Protein AF-A0A1J3FJN0-F1 (afdb_monomer_lite)

Structure (mmCIF, N/CA/C/O backbone):
data_AF-A0A1J3FJN0-F1
#
_entry.id   AF-A0A1J3FJN0-F1
#
loop_
_atom_site.group_PDB
_atom_site.id
_atom_site.type_symbol
_atom_site.label_atom_id
_atom_site.label_alt_id
_atom_site.label_comp_id
_atom_site.label_asym_id
_atom_site.label_entity_id
_atom_site.label_seq_id
_atom_site.pdbx_PDB_ins_code
_atom_site.Cartn_x
_atom_site.Cartn_y
_atom_site.Cartn_z
_atom_site.occupancy
_atom_site.B_iso_or_equiv
_atom_site.auth_seq_id
_atom_site.auth_comp_id
_atom_site.auth_asym_id
_atom_site.auth_atom_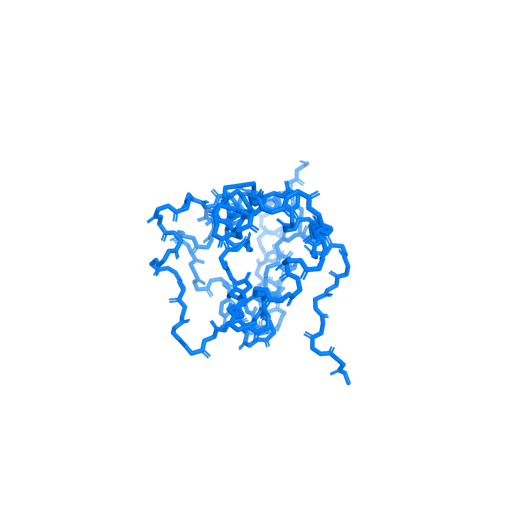id
_atom_site.pdbx_PDB_model_num
ATOM 1 N N . ASN A 1 1 ? -13.567 11.793 -14.185 1.00 38.00 1 ASN A N 1
ATOM 2 C CA . ASN A 1 1 ? -12.637 11.335 -13.134 1.00 38.00 1 ASN A CA 1
ATOM 3 C C . ASN A 1 1 ? -11.527 10.527 -13.764 1.00 38.00 1 ASN A C 1
ATOM 5 O O . ASN A 1 1 ? -11.770 9.408 -14.198 1.00 38.00 1 ASN A O 1
ATOM 9 N N . THR A 1 2 ? -10.335 11.104 -13.894 1.00 41.28 2 THR A N 1
ATOM 10 C CA . THR A 1 2 ? -9.127 10.318 -14.164 1.00 41.28 2 THR A CA 1
ATOM 11 C C . THR A 1 2 ? -8.957 9.323 -13.019 1.00 41.28 2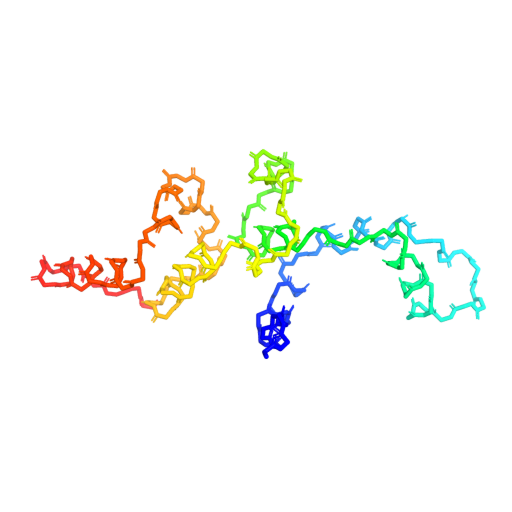 THR A C 1
ATOM 13 O O . THR A 1 2 ? -9.038 9.705 -11.855 1.00 41.28 2 THR A O 1
ATOM 16 N N . ARG A 1 3 ? -8.782 8.039 -13.350 1.00 60.22 3 ARG A N 1
ATOM 17 C CA . ARG A 1 3 ? -8.561 6.917 -12.417 1.00 60.22 3 ARG A CA 1
ATOM 18 C C . ARG A 1 3 ? -7.170 6.979 -11.765 1.00 60.22 3 ARG A C 1
ATOM 20 O O . ARG A 1 3 ? -6.479 5.979 -11.654 1.00 60.22 3 ARG A O 1
ATOM 27 N N . THR A 1 4 ? -6.703 8.180 -11.450 1.00 66.38 4 THR A N 1
ATOM 28 C CA . THR A 1 4 ? -5.335 8.436 -11.017 1.00 66.38 4 THR A CA 1
ATOM 29 C C . THR A 1 4 ? -5.259 8.357 -9.507 1.00 66.38 4 THR A C 1
ATOM 31 O O . THR A 1 4 ? -5.970 9.085 -8.814 1.00 66.38 4 THR A O 1
ATOM 34 N N . LEU A 1 5 ? -4.370 7.491 -9.027 1.00 81.19 5 LEU A N 1
ATOM 35 C CA . LEU A 1 5 ? -3.912 7.451 -7.646 1.00 81.19 5 LEU A CA 1
ATOM 36 C C . LEU A 1 5 ? -3.532 8.861 -7.162 1.00 81.19 5 LEU A C 1
ATOM 38 O O . LEU A 1 5 ? -2.972 9.655 -7.927 1.00 81.19 5 LEU A O 1
ATOM 42 N N . SER A 1 6 ? -3.829 9.180 -5.899 1.00 88.62 6 SER A N 1
ATOM 43 C CA . SER A 1 6 ? -3.425 10.464 -5.325 1.00 88.62 6 SER A CA 1
ATOM 44 C C . SER A 1 6 ? -1.896 10.590 -5.339 1.00 88.62 6 SER A C 1
ATOM 46 O O . SER A 1 6 ? -1.181 9.599 -5.170 1.00 88.62 6 SER A O 1
ATOM 48 N N . PHE A 1 7 ? -1.372 11.807 -5.514 1.00 89.62 7 PHE A N 1
ATOM 49 C CA . PHE A 1 7 ? 0.080 12.020 -5.500 1.00 89.62 7 PHE A CA 1
ATOM 50 C C . PHE A 1 7 ? 0.713 11.540 -4.185 1.00 89.62 7 PHE A C 1
ATOM 52 O O . PHE A 1 7 ? 1.759 10.901 -4.212 1.00 89.62 7 PHE A O 1
ATOM 59 N N . GLY A 1 8 ? 0.054 11.787 -3.047 1.00 92.19 8 GLY A N 1
ATOM 60 C CA . GLY A 1 8 ? 0.552 11.363 -1.737 1.00 92.19 8 GLY A CA 1
ATOM 61 C C . GLY A 1 8 ? 0.638 9.842 -1.596 1.00 92.19 8 GLY A C 1
ATOM 62 O O . GLY A 1 8 ? 1.605 9.327 -1.035 1.00 92.19 8 GLY A O 1
ATOM 63 N N . ASP A 1 9 ? -0.329 9.107 -2.147 1.00 93.44 9 ASP A N 1
ATOM 64 C CA . ASP A 1 9 ? -0.276 7.645 -2.140 1.00 93.44 9 ASP A CA 1
ATOM 65 C C . ASP A 1 9 ? 0.759 7.115 -3.128 1.00 93.44 9 ASP A C 1
ATOM 67 O O . ASP A 1 9 ? 1.535 6.237 -2.761 1.00 93.44 9 ASP A O 1
ATOM 71 N N . ALA A 1 10 ? 0.845 7.688 -4.332 1.00 93.12 10 ALA A N 1
ATOM 72 C CA . ALA A 1 10 ? 1.864 7.327 -5.315 1.00 93.12 10 ALA A CA 1
ATOM 73 C C . ALA A 1 10 ? 3.285 7.541 -4.764 1.00 93.12 10 ALA A C 1
ATOM 75 O O . ALA A 1 10 ? 4.142 6.661 -4.872 1.00 93.12 10 ALA A O 1
ATOM 76 N N . GLU A 1 11 ? 3.523 8.682 -4.113 1.00 94.94 11 GLU A N 1
ATOM 77 C CA . GLU A 1 11 ? 4.798 9.009 -3.482 1.00 94.94 11 GLU A CA 1
ATOM 78 C C . GLU A 1 11 ? 5.118 8.046 -2.331 1.00 94.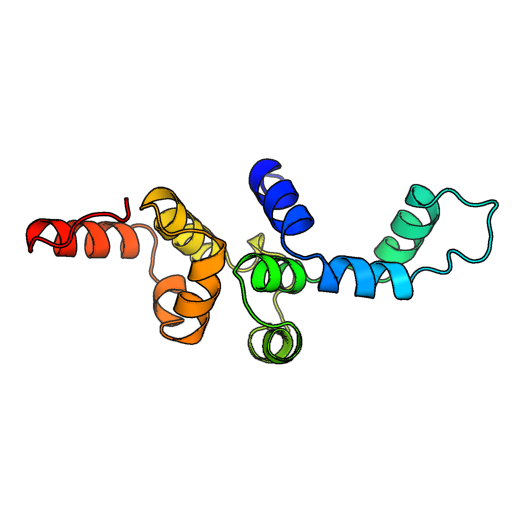94 11 GLU A C 1
ATOM 80 O O . GLU A 1 11 ? 6.234 7.523 -2.254 1.00 94.94 11 GLU A O 1
ATOM 85 N N . HIS A 1 12 ? 4.146 7.761 -1.456 1.00 95.69 12 HIS A N 1
ATOM 86 C CA . HIS A 1 12 ? 4.336 6.807 -0.365 1.00 95.69 12 HIS A CA 1
ATOM 87 C C . HIS A 1 12 ? 4.658 5.405 -0.890 1.00 95.69 12 HIS A C 1
ATOM 89 O O . HIS A 1 12 ? 5.597 4.772 -0.403 1.00 95.69 12 HIS A O 1
ATOM 95 N N . ILE A 1 13 ? 3.899 4.917 -1.875 1.00 96.62 13 ILE A N 1
ATOM 96 C CA . ILE A 1 13 ? 4.111 3.602 -2.485 1.00 96.62 13 ILE A CA 1
ATOM 97 C C . ILE A 1 13 ? 5.514 3.531 -3.082 1.00 96.62 13 ILE A C 1
ATOM 99 O O . ILE A 1 13 ? 6.261 2.605 -2.769 1.00 96.62 13 ILE A O 1
ATOM 103 N N . SER A 1 14 ? 5.918 4.535 -3.865 1.00 93.88 14 SER A N 1
ATOM 104 C CA . SER A 1 14 ? 7.248 4.575 -4.478 1.00 93.88 14 SER A CA 1
ATOM 105 C C . SER A 1 14 ? 8.376 4.567 -3.443 1.00 93.88 14 SER A C 1
ATOM 107 O O . SER A 1 14 ? 9.360 3.853 -3.628 1.00 93.88 14 SER A O 1
ATOM 109 N N . LYS A 1 15 ? 8.249 5.330 -2.349 1.00 96.50 15 LYS A N 1
ATOM 110 C CA . LYS A 1 15 ? 9.278 5.414 -1.296 1.00 96.50 15 LYS A CA 1
ATOM 111 C C . LYS A 1 15 ? 9.394 4.143 -0.453 1.00 96.50 15 LYS A C 1
ATOM 113 O O . LYS A 1 15 ? 10.459 3.884 0.099 1.00 96.50 15 LYS A O 1
ATOM 118 N N . ASN A 1 16 ? 8.322 3.357 -0.353 1.00 97.50 16 ASN A N 1
ATOM 119 C CA . ASN A 1 16 ? 8.251 2.180 0.517 1.00 97.50 16 ASN A CA 1
ATOM 120 C C . ASN A 1 16 ? 8.232 0.844 -0.250 1.00 97.50 16 ASN A C 1
ATOM 122 O O . ASN A 1 16 ? 8.005 -0.194 0.361 1.00 97.50 16 ASN A O 1
ATOM 126 N N . SER A 1 17 ? 8.513 0.844 -1.559 1.00 97.19 17 SER A N 1
ATOM 127 C CA . SER A 1 17 ? 8.628 -0.372 -2.387 1.00 97.19 17 SER A CA 1
ATOM 128 C C . SER A 1 17 ? 10.012 -0.539 -3.049 1.00 97.19 17 SER A C 1
ATOM 130 O O . SER A 1 17 ? 10.125 -0.728 -4.264 1.00 97.19 17 SER A O 1
ATOM 132 N N . PRO A 1 18 ? 11.121 -0.442 -2.287 1.00 96.56 18 PRO A N 1
ATOM 133 C CA . PRO A 1 18 ? 12.461 -0.405 -2.868 1.00 96.56 18 PRO A CA 1
ATOM 134 C C . PRO A 1 18 ? 12.824 -1.677 -3.641 1.00 96.56 18 PRO A C 1
ATOM 136 O O . PRO A 1 18 ? 13.552 -1.596 -4.629 1.00 96.56 18 PRO A O 1
ATOM 139 N N . ARG A 1 19 ? 12.341 -2.858 -3.236 1.00 96.44 19 ARG A N 1
ATOM 140 C CA . ARG A 1 19 ? 12.680 -4.115 -3.920 1.00 96.44 19 ARG A CA 1
ATOM 141 C C . ARG A 1 19 ? 11.952 -4.219 -5.252 1.00 96.44 19 ARG A C 1
ATOM 143 O O . ARG A 1 19 ? 12.568 -4.646 -6.228 1.00 96.44 19 ARG A O 1
ATOM 150 N N . TYR A 1 20 ? 10.694 -3.788 -5.315 1.00 95.81 20 TYR A N 1
ATOM 151 C CA . TYR A 1 20 ? 9.959 -3.659 -6.565 1.00 95.81 20 TYR A CA 1
ATOM 152 C C . TYR A 1 20 ? 10.671 -2.699 -7.518 1.00 95.81 20 TYR A C 1
ATOM 154 O O . TYR A 1 20 ? 10.955 -3.074 -8.653 1.00 95.81 20 TYR A O 1
ATOM 162 N N . ILE A 1 21 ? 11.042 -1.503 -7.049 1.00 93.44 21 ILE A N 1
ATOM 163 C CA . ILE A 1 21 ? 11.744 -0.512 -7.877 1.00 93.44 21 ILE A CA 1
ATOM 164 C C . ILE A 1 21 ? 13.081 -1.061 -8.387 1.00 93.44 21 ILE A C 1
ATOM 166 O O . ILE A 1 21 ? 13.366 -0.952 -9.577 1.00 93.44 21 ILE A O 1
ATOM 170 N N . LEU A 1 22 ? 13.881 -1.716 -7.542 1.00 93.19 22 LEU A N 1
ATOM 171 C CA . LEU A 1 22 ? 15.137 -2.342 -7.973 1.00 93.19 22 LEU A CA 1
ATOM 172 C C . LEU A 1 22 ? 14.913 -3.463 -9.003 1.00 93.19 22 LEU A C 1
ATOM 174 O O . LEU A 1 22 ? 15.666 -3.567 -9.969 1.00 93.19 22 LEU A O 1
ATOM 178 N N . SER A 1 23 ? 13.868 -4.276 -8.825 1.00 92.31 23 SER A N 1
ATOM 179 C CA . SER A 1 23 ? 13.463 -5.323 -9.776 1.00 92.31 23 SER A CA 1
ATOM 180 C C . SER A 1 23 ? 12.953 -4.752 -11.103 1.00 92.31 23 SER A C 1
ATOM 182 O O . SER A 1 23 ? 13.150 -5.347 -12.159 1.00 92.31 23 SER A O 1
ATOM 184 N N . LEU A 1 24 ? 12.301 -3.589 -11.074 1.00 91.38 24 LEU A N 1
ATOM 185 C CA . LEU A 1 24 ? 11.883 -2.878 -12.276 1.00 91.38 24 LEU A CA 1
ATOM 186 C C . LEU A 1 24 ? 13.101 -2.314 -13.016 1.00 91.38 24 LEU A C 1
ATOM 188 O O . LEU A 1 24 ? 13.246 -2.539 -14.213 1.00 91.38 24 LEU A O 1
ATOM 192 N N . LEU A 1 25 ? 14.002 -1.638 -12.298 1.00 89.38 25 LEU A N 1
ATOM 193 C CA . LEU A 1 25 ? 15.213 -1.049 -12.868 1.00 89.38 25 LEU A CA 1
ATOM 194 C C . LEU A 1 25 ? 16.157 -2.103 -13.458 1.00 89.38 25 LEU A C 1
ATOM 196 O O . LEU A 1 25 ? 16.781 -1.838 -14.480 1.00 89.38 25 LEU A O 1
ATOM 200 N N . SER A 1 26 ? 16.233 -3.305 -12.877 1.00 90.06 26 SER A N 1
ATOM 201 C CA . SER A 1 26 ? 17.072 -4.388 -13.412 1.00 90.06 26 SER A CA 1
ATOM 202 C C . SER A 1 26 ? 16.584 -4.945 -14.755 1.00 90.06 26 SER A C 1
ATOM 204 O O . SER A 1 26 ? 17.368 -5.556 -15.478 1.00 90.06 26 SER A O 1
ATOM 206 N N . LYS A 1 27 ? 15.308 -4.729 -15.107 1.00 87.81 27 LYS A N 1
ATOM 207 C CA . LYS A 1 27 ? 14.714 -5.126 -16.397 1.00 87.81 27 LYS A CA 1
ATOM 208 C C . LYS A 1 27 ? 14.903 -4.071 -17.486 1.00 87.81 27 LYS A C 1
ATOM 210 O O . LYS A 1 27 ? 14.626 -4.344 -18.653 1.00 87.81 27 LYS A O 1
ATOM 215 N N . ILE A 1 28 ? 15.329 -2.868 -17.113 1.00 85.00 28 ILE A N 1
ATOM 216 C CA . ILE A 1 28 ? 15.560 -1.772 -18.047 1.00 85.00 28 ILE A CA 1
ATOM 217 C C . ILE A 1 28 ? 17.006 -1.863 -18.508 1.00 85.00 28 ILE A C 1
ATOM 219 O O . ILE A 1 28 ? 17.936 -1.870 -17.700 1.00 85.00 28 ILE A O 1
ATOM 223 N N . ASP A 1 29 ? 17.194 -1.915 -19.822 1.00 70.88 29 ASP A N 1
ATOM 224 C CA . ASP A 1 29 ? 18.518 -1.861 -20.424 1.00 70.88 29 ASP A CA 1
ATOM 225 C C . ASP A 1 29 ? 19.110 -0.455 -20.247 1.00 70.88 29 ASP A C 1
ATOM 227 O O . ASP A 1 29 ? 18.923 0.444 -21.063 1.00 70.88 29 ASP A O 1
ATOM 231 N N . THR A 1 30 ? 19.786 -0.251 -19.119 1.00 64.38 30 THR A N 1
ATOM 232 C CA . THR A 1 30 ? 20.498 0.990 -18.780 1.00 64.38 30 THR A CA 1
ATOM 233 C C . THR A 1 30 ? 21.943 0.982 -19.288 1.00 64.38 30 THR A C 1
ATOM 235 O O . THR A 1 30 ? 22.701 1.920 -19.035 1.00 64.38 30 THR A O 1
ATOM 238 N N . TRP A 1 31 ? 22.351 -0.066 -20.019 1.00 56.00 31 TRP A N 1
ATOM 239 C CA . TRP A 1 31 ? 23.727 -0.242 -20.485 1.00 56.00 31 TRP A CA 1
ATOM 240 C C . TRP A 1 31 ? 24.129 0.803 -21.531 1.00 56.00 31 TRP A C 1
ATOM 242 O O . TRP A 1 31 ? 25.290 1.218 -21.616 1.00 56.00 31 TRP A O 1
ATOM 252 N N . ASN A 1 32 ? 23.163 1.294 -22.309 1.00 57.44 32 ASN A N 1
ATOM 253 C CA . ASN A 1 32 ? 23.399 2.346 -23.283 1.00 57.44 32 ASN A CA 1
ATOM 254 C C . ASN A 1 32 ? 23.405 3.721 -22.588 1.00 57.44 32 ASN A C 1
ATOM 256 O O . ASN A 1 32 ? 22.398 4.421 -22.563 1.00 57.44 32 ASN A O 1
ATOM 260 N N . ARG A 1 33 ? 24.569 4.125 -22.049 1.00 58.09 33 ARG A N 1
ATOM 261 C CA . ARG A 1 33 ? 24.823 5.388 -21.303 1.00 58.09 33 ARG A CA 1
ATOM 262 C C . ARG A 1 33 ? 24.432 6.700 -22.018 1.00 58.09 33 ARG A C 1
ATOM 264 O O . ARG A 1 33 ? 24.721 7.776 -21.504 1.00 58.09 33 ARG A O 1
ATOM 271 N N . LYS A 1 34 ? 23.861 6.626 -23.222 1.00 61.22 34 LYS A N 1
ATOM 272 C CA . LYS A 1 34 ? 23.390 7.765 -24.017 1.00 61.22 34 LYS A CA 1
ATOM 273 C C . LYS A 1 34 ? 21.899 8.066 -23.839 1.00 61.22 34 LYS A C 1
ATOM 275 O O . LYS A 1 34 ? 21.511 9.194 -24.117 1.00 61.22 34 LYS A O 1
ATOM 280 N N . GLU A 1 35 ? 21.074 7.102 -23.425 1.00 68.50 35 GLU A N 1
ATOM 281 C CA . GLU A 1 35 ? 19.650 7.358 -23.167 1.00 68.50 35 GLU A CA 1
ATOM 282 C C . GLU A 1 35 ? 19.432 7.806 -21.716 1.00 68.50 35 GLU A C 1
ATOM 284 O O . GLU A 1 35 ? 19.978 7.230 -20.775 1.00 68.50 35 GLU A O 1
ATOM 289 N N . GLU A 1 36 ? 18.617 8.845 -21.529 1.00 81.44 36 GLU A N 1
ATOM 290 C CA . GLU A 1 36 ? 18.159 9.261 -20.204 1.00 81.44 36 GLU A CA 1
ATOM 291 C C . GLU A 1 36 ? 17.296 8.161 -19.570 1.00 81.44 36 GLU A C 1
ATOM 293 O O . GLU A 1 36 ? 16.413 7.602 -20.223 1.00 81.44 36 GLU A O 1
ATOM 298 N N . ILE A 1 37 ? 17.480 7.902 -18.270 1.00 81.50 37 ILE A N 1
ATOM 299 C CA . ILE A 1 37 ? 16.719 6.886 -17.514 1.00 81.50 37 ILE A CA 1
ATOM 300 C C . ILE A 1 37 ? 15.206 7.075 -17.689 1.00 81.50 37 ILE A C 1
ATOM 302 O O . ILE A 1 37 ? 14.481 6.102 -17.886 1.00 81.50 37 ILE A O 1
ATOM 306 N N . SER A 1 38 ? 14.730 8.323 -17.678 1.00 83.62 38 SER A N 1
ATOM 307 C CA . SER A 1 38 ? 13.322 8.665 -17.905 1.00 83.62 38 SER A CA 1
ATOM 308 C C . SER A 1 38 ? 12.813 8.175 -19.264 1.00 83.62 38 SER A C 1
ATOM 310 O O . SER A 1 38 ? 11.684 7.690 -19.363 1.00 83.62 38 SER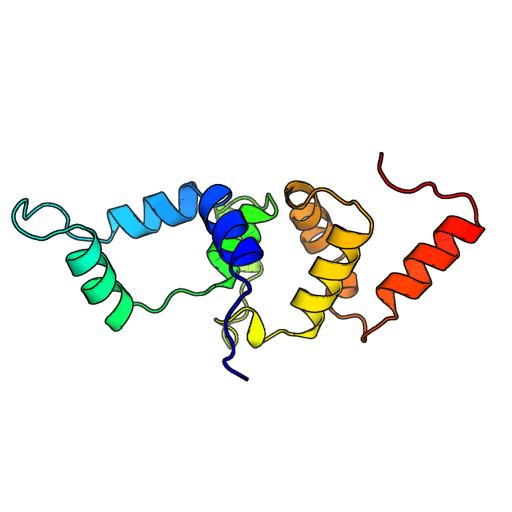 A O 1
ATOM 312 N N . HIS A 1 39 ? 13.641 8.259 -20.309 1.00 86.00 39 HIS A N 1
ATOM 313 C CA . HIS A 1 39 ? 13.295 7.799 -21.651 1.00 86.00 39 HIS A CA 1
ATOM 314 C C . HIS A 1 39 ? 13.221 6.271 -21.714 1.00 86.00 39 HIS A C 1
ATOM 316 O O . HIS A 1 39 ? 12.209 5.723 -22.158 1.00 86.00 39 HIS A O 1
ATOM 322 N N . SER A 1 40 ? 14.249 5.579 -21.214 1.00 86.62 40 SER A N 1
ATOM 323 C CA . SER A 1 40 ? 14.295 4.113 -21.212 1.00 86.62 40 SER A CA 1
ATOM 324 C C . SER A 1 40 ? 13.178 3.515 -20.347 1.00 86.62 40 SER A C 1
ATOM 326 O O . SER A 1 40 ? 12.526 2.556 -20.762 1.00 86.62 40 SER A O 1
ATOM 328 N N . LEU A 1 41 ? 12.871 4.134 -19.200 1.00 87.19 41 LEU A N 1
ATOM 329 C CA . LEU A 1 41 ? 11.736 3.769 -18.351 1.00 87.19 41 LEU A CA 1
ATOM 330 C C . LEU A 1 41 ? 10.402 3.971 -19.081 1.00 87.19 41 LEU A C 1
ATOM 332 O O . LEU A 1 41 ? 9.592 3.048 -19.138 1.00 87.19 41 LEU A O 1
ATOM 336 N N . THR A 1 42 ? 10.187 5.133 -19.707 1.00 88.62 42 THR A N 1
ATOM 337 C CA . THR A 1 42 ? 8.958 5.413 -20.476 1.00 88.62 42 THR A CA 1
ATOM 338 C C . THR A 1 42 ? 8.762 4.406 -21.612 1.00 88.62 42 THR A C 1
ATOM 340 O O . THR A 1 42 ? 7.654 3.918 -21.842 1.00 88.62 42 THR A O 1
ATOM 343 N N . LYS A 1 43 ? 9.842 4.061 -22.323 1.00 89.44 43 LYS A N 1
ATOM 344 C CA . LYS A 1 43 ? 9.832 3.068 -23.402 1.00 89.44 43 LYS A CA 1
ATOM 345 C C . LYS A 1 43 ? 9.508 1.668 -22.884 1.00 89.44 43 LYS A C 1
ATOM 347 O O . LYS A 1 43 ? 8.692 0.983 -23.494 1.00 89.44 43 LYS A O 1
ATOM 352 N N . PHE A 1 44 ? 10.113 1.252 -21.772 1.00 90.62 44 PHE A N 1
ATOM 353 C CA . PHE A 1 44 ? 9.857 -0.051 -21.161 1.00 90.62 44 PHE A CA 1
ATOM 354 C C . PHE A 1 44 ? 8.400 -0.179 -20.694 1.00 90.62 44 PHE A C 1
ATOM 356 O O . PHE A 1 44 ? 7.722 -1.142 -21.059 1.00 90.62 44 PHE A O 1
ATOM 363 N N . LEU A 1 45 ? 7.896 0.819 -19.961 1.00 90.81 45 LEU A N 1
ATOM 364 C CA . LEU A 1 45 ? 6.544 0.822 -19.394 1.00 90.81 45 LEU A CA 1
ATOM 365 C C . LEU A 1 45 ? 5.435 0.868 -20.450 1.00 90.81 45 LEU A C 1
ATOM 367 O O . LEU A 1 45 ? 4.338 0.378 -20.201 1.00 90.81 45 LEU A O 1
ATOM 371 N N . ARG A 1 46 ? 5.722 1.380 -21.655 1.00 90.81 46 ARG A N 1
ATOM 372 C CA . ARG A 1 46 ? 4.783 1.331 -22.789 1.00 90.81 46 ARG A CA 1
ATOM 373 C C . ARG A 1 46 ? 4.374 -0.098 -23.159 1.00 90.81 46 ARG A C 1
ATOM 375 O O . ARG A 1 46 ? 3.250 -0.302 -23.603 1.00 90.81 46 ARG A O 1
ATOM 382 N N . TYR A 1 47 ? 5.281 -1.061 -23.002 1.00 91.62 47 TYR A N 1
ATOM 383 C CA . TYR A 1 47 ? 5.054 -2.464 -23.368 1.00 91.62 47 TYR A CA 1
ATOM 384 C C . TYR A 1 47 ? 4.950 -3.395 -22.156 1.00 91.62 47 TYR A C 1
ATOM 386 O O . TYR A 1 47 ? 4.560 -4.549 -22.304 1.00 91.62 47 TYR A O 1
ATOM 394 N N . ASN A 1 48 ? 5.284 -2.899 -20.965 1.00 91.31 48 ASN A N 1
ATOM 395 C CA . ASN A 1 48 ? 5.286 -3.648 -19.714 1.00 91.31 48 ASN A CA 1
ATOM 396 C C . ASN A 1 48 ? 4.519 -2.835 -18.660 1.00 91.31 48 ASN A C 1
ATOM 398 O O . ASN A 1 48 ? 5.150 -2.168 -17.834 1.00 91.31 48 ASN A O 1
ATOM 402 N N . PRO A 1 49 ? 3.174 -2.814 -18.716 1.00 90.12 49 PRO A N 1
ATOM 403 C CA . PRO A 1 49 ? 2.378 -2.073 -17.749 1.00 90.12 49 PRO A CA 1
ATOM 404 C C . PRO A 1 49 ? 2.630 -2.597 -16.332 1.00 90.12 49 PRO A C 1
ATOM 406 O O . PRO A 1 49 ? 2.783 -3.799 -16.109 1.00 90.12 49 PRO A O 1
ATOM 409 N N . ILE A 1 50 ? 2.672 -1.676 -15.372 1.00 90.94 50 ILE A N 1
ATOM 410 C CA . ILE A 1 50 ? 2.835 -2.001 -13.956 1.00 90.94 50 ILE A CA 1
ATOM 411 C C . ILE A 1 50 ? 1.518 -2.563 -13.424 1.00 90.94 50 ILE A C 1
ATOM 413 O O . ILE A 1 50 ? 0.460 -1.977 -13.637 1.00 90.94 50 ILE A O 1
ATOM 417 N N . ASN A 1 51 ? 1.599 -3.668 -12.686 1.00 94.19 51 ASN A N 1
ATOM 418 C CA . ASN A 1 51 ? 0.548 -4.036 -11.751 1.00 94.19 51 ASN A CA 1
ATOM 419 C C . ASN A 1 51 ? 0.725 -3.189 -10.481 1.00 94.19 51 ASN A C 1
ATOM 421 O O . ASN A 1 51 ? 1.663 -3.418 -9.720 1.00 94.19 51 ASN A O 1
ATOM 425 N N . GLU A 1 52 ? -0.145 -2.201 -10.263 1.00 94.62 52 GLU A N 1
ATOM 426 C CA . GLU A 1 52 ? -0.068 -1.243 -9.150 1.00 94.62 52 GLU A CA 1
ATOM 427 C C . GLU A 1 52 ? -0.163 -1.921 -7.775 1.00 94.62 52 GLU A C 1
ATOM 429 O O . GLU A 1 52 ? 0.359 -1.393 -6.791 1.00 94.62 52 GLU A O 1
ATOM 434 N N . PHE A 1 53 ? -0.761 -3.115 -7.701 1.00 95.56 53 PHE A N 1
ATOM 435 C CA . PHE A 1 53 ? -0.852 -3.879 -6.458 1.00 95.56 53 PHE A CA 1
ATOM 436 C C . PHE A 1 53 ? 0.508 -4.412 -5.991 1.00 95.56 53 PHE A C 1
ATOM 438 O O . PHE A 1 53 ? 0.705 -4.575 -4.790 1.00 95.56 53 PHE A O 1
ATOM 445 N N . GLU A 1 54 ? 1.463 -4.660 -6.893 1.00 96.12 54 GLU A N 1
ATOM 446 C CA . GLU A 1 54 ? 2.795 -5.153 -6.515 1.00 96.12 54 GLU A CA 1
ATOM 447 C C . GLU A 1 54 ? 3.560 -4.164 -5.616 1.00 96.12 54 GLU A C 1
ATOM 449 O O . GLU A 1 54 ? 3.845 -4.511 -4.463 1.00 96.12 54 GLU A O 1
ATOM 454 N N . PRO A 1 55 ? 3.862 -2.927 -6.064 1.00 96.62 55 PRO A N 1
ATOM 455 C CA . PRO A 1 55 ? 4.528 -1.950 -5.212 1.00 96.62 55 PRO A CA 1
ATOM 456 C C . PRO A 1 55 ? 3.636 -1.506 -4.049 1.00 96.62 55 PRO A C 1
ATOM 458 O O . PRO A 1 55 ? 4.149 -1.215 -2.969 1.00 96.62 55 PRO A O 1
ATOM 461 N N . PHE A 1 56 ? 2.308 -1.490 -4.221 1.00 97.12 56 PHE A N 1
ATOM 462 C CA . PHE A 1 56 ? 1.385 -1.189 -3.129 1.00 97.12 56 PHE A CA 1
ATOM 463 C C . PHE A 1 56 ? 1.547 -2.176 -1.972 1.00 97.12 56 PHE A C 1
ATOM 465 O O . PHE A 1 56 ? 1.817 -1.748 -0.852 1.00 97.12 56 PHE A O 1
ATOM 472 N N . TYR A 1 57 ? 1.467 -3.483 -2.224 1.00 97.44 57 TYR A N 1
ATOM 473 C CA . TYR A 1 57 ? 1.594 -4.495 -1.177 1.00 97.44 57 TYR A CA 1
ATOM 474 C C . TYR A 1 57 ? 2.964 -4.474 -0.496 1.00 97.44 57 TYR A C 1
ATOM 476 O O . TYR A 1 57 ? 3.025 -4.586 0.731 1.00 97.44 57 TYR A O 1
ATOM 484 N N . GLU A 1 58 ? 4.050 -4.256 -1.245 1.00 98.12 58 GLU A N 1
ATOM 485 C CA . GLU A 1 58 ? 5.372 -4.061 -0.637 1.00 98.12 58 GLU A CA 1
ATOM 486 C C . GLU A 1 58 ? 5.374 -2.842 0.298 1.00 98.12 58 GLU A C 1
ATOM 488 O O . GLU A 1 58 ? 5.837 -2.939 1.435 1.00 98.12 58 GLU A O 1
ATOM 493 N N . SER A 1 59 ? 4.764 -1.727 -0.126 1.00 97.62 59 SER A N 1
ATOM 494 C CA . SER A 1 59 ? 4.663 -0.503 0.682 1.00 97.62 59 SER A CA 1
ATOM 495 C C . SER A 1 59 ? 3.860 -0.670 1.977 1.00 97.62 59 SER A C 1
ATOM 497 O O . SER A 1 59 ? 4.054 0.090 2.929 1.00 97.62 59 SER A O 1
ATOM 499 N N . LEU A 1 60 ? 2.988 -1.682 2.038 1.00 97.19 60 LEU A N 1
ATOM 500 C CA . LEU A 1 60 ? 2.240 -2.052 3.239 1.00 97.19 60 LEU A CA 1
ATOM 501 C C . LEU A 1 60 ? 3.025 -2.968 4.190 1.00 97.19 60 LEU A C 1
ATOM 503 O O . LEU A 1 60 ? 2.499 -3.358 5.233 1.00 97.19 60 LEU A O 1
ATOM 507 N N . GLY A 1 61 ? 4.265 -3.319 3.841 1.00 96.69 61 GLY A N 1
ATOM 508 C CA . GLY A 1 61 ? 5.137 -4.187 4.628 1.00 96.69 61 GLY A CA 1
ATOM 509 C C . GLY A 1 61 ? 5.015 -5.679 4.308 1.00 96.69 61 GLY A C 1
ATOM 510 O O . GLY A 1 61 ? 5.547 -6.490 5.069 1.00 96.69 61 GLY A O 1
ATOM 511 N N . LEU A 1 62 ? 4.338 -6.067 3.217 1.00 97.06 62 LEU A N 1
ATOM 512 C CA . LEU A 1 62 ? 4.339 -7.462 2.759 1.00 97.06 62 LEU A CA 1
ATOM 513 C C . LEU A 1 62 ? 5.686 -7.830 2.132 1.00 97.06 62 LEU A C 1
ATOM 515 O O . LEU A 1 62 ? 6.337 -7.025 1.465 1.00 97.06 62 LEU A O 1
ATOM 519 N N . CYS A 1 63 ? 6.112 -9.076 2.330 1.00 94.62 63 CYS A N 1
ATOM 520 C CA . CYS A 1 63 ? 7.382 -9.543 1.794 1.00 94.62 63 CYS A CA 1
ATOM 521 C C . CYS A 1 63 ? 7.244 -9.839 0.283 1.00 94.62 63 CYS A C 1
ATOM 523 O O . CYS A 1 63 ? 6.332 -10.560 -0.117 1.00 94.62 63 CYS A O 1
ATOM 525 N N . PRO A 1 64 ? 8.148 -9.379 -0.601 1.00 93.94 64 PRO A N 1
ATOM 526 C CA . PRO A 1 64 ? 7.985 -9.589 -2.045 1.00 93.94 64 PRO A CA 1
ATOM 527 C C . PRO A 1 64 ? 7.751 -11.036 -2.514 1.00 93.94 64 PRO A C 1
ATOM 529 O O . PRO A 1 64 ? 6.928 -11.226 -3.405 1.00 93.94 64 PRO A O 1
ATOM 532 N N . PRO A 1 65 ? 8.366 -12.083 -1.924 1.00 94.44 65 PRO A N 1
ATOM 533 C CA . PRO A 1 65 ? 8.094 -13.468 -2.318 1.00 94.44 65 PRO A CA 1
ATOM 534 C C . PRO A 1 65 ? 6.663 -13.959 -2.041 1.00 94.44 65 PRO A C 1
ATOM 536 O O . PRO A 1 65 ? 6.243 -14.953 -2.630 1.00 94.44 65 PRO A O 1
ATOM 539 N N . GLU A 1 66 ? 5.909 -13.313 -1.143 1.00 94.19 66 GLU A N 1
ATOM 540 C CA . GLU A 1 66 ? 4.501 -13.658 -0.882 1.00 94.19 66 GLU A CA 1
ATOM 541 C C . GLU A 1 66 ? 3.513 -12.805 -1.685 1.00 94.19 66 GLU A C 1
ATOM 543 O O . GLU A 1 66 ? 2.400 -13.270 -1.918 1.00 94.19 66 GLU A O 1
ATOM 548 N N . ILE A 1 67 ? 3.914 -11.619 -2.162 1.00 95.62 67 ILE A N 1
ATOM 549 C CA . ILE A 1 67 ? 3.055 -10.692 -2.921 1.00 95.62 67 ILE A CA 1
ATOM 550 C C . ILE A 1 67 ? 2.304 -11.375 -4.076 1.00 95.62 67 ILE A C 1
ATOM 552 O O . ILE A 1 67 ? 1.085 -11.203 -4.145 1.00 95.62 67 ILE A O 1
ATOM 556 N N . PRO A 1 68 ? 2.936 -12.220 -4.922 1.00 94.50 68 PRO A N 1
ATOM 557 C CA . PRO A 1 68 ? 2.237 -12.885 -6.023 1.00 94.50 68 PRO A CA 1
ATOM 558 C C . PRO A 1 68 ? 1.022 -13.724 -5.606 1.00 94.50 68 PRO A C 1
ATOM 560 O O . PRO A 1 68 ? 0.144 -13.969 -6.426 1.00 94.50 68 PRO A O 1
ATOM 563 N N . ARG A 1 69 ? 0.941 -14.163 -4.342 1.00 94.12 69 ARG A N 1
ATOM 564 C CA . ARG A 1 69 ? -0.196 -14.938 -3.813 1.00 94.12 69 ARG A CA 1
ATOM 565 C C . ARG A 1 69 ? -1.438 -14.080 -3.569 1.00 94.12 69 ARG A C 1
ATOM 567 O O . ARG A 1 69 ? -2.533 -14.622 -3.446 1.00 94.12 69 ARG A O 1
ATOM 574 N N . PHE A 1 70 ? -1.267 -12.764 -3.467 1.00 93.25 70 PHE A N 1
ATOM 575 C CA . PHE A 1 70 ? -2.342 -11.810 -3.196 1.00 93.25 70 PHE A CA 1
ATOM 576 C C . PHE A 1 70 ? -2.847 -11.105 -4.459 1.00 93.25 70 PHE A C 1
ATOM 578 O O . PHE A 1 70 ? -3.963 -10.581 -4.446 1.00 93.25 70 PHE A O 1
ATOM 585 N N . LEU A 1 71 ? -2.064 -11.129 -5.544 1.00 93.44 71 LEU A N 1
ATOM 586 C CA . LEU A 1 71 ? -2.424 -10.508 -6.817 1.00 93.44 71 LEU A CA 1
ATOM 587 C C . LEU A 1 71 ? -3.634 -11.205 -7.449 1.00 93.44 71 LEU A C 1
ATOM 589 O O . LEU A 1 71 ? -3.689 -12.431 -7.567 1.00 93.44 71 LEU A O 1
ATOM 593 N N . GLN A 1 72 ? -4.597 -10.400 -7.886 1.00 89.88 72 GLN A N 1
ATOM 594 C CA . GLN A 1 72 ? -5.739 -10.852 -8.676 1.00 89.88 72 GLN A CA 1
ATOM 595 C C . GLN A 1 72 ? -5.361 -10.762 -10.160 1.00 89.88 72 GLN A C 1
ATOM 597 O O . GLN A 1 72 ? -4.729 -9.797 -10.581 1.00 89.88 72 GLN A O 1
ATOM 602 N N . ARG A 1 73 ? -5.690 -11.786 -10.959 1.00 84.44 73 ARG A N 1
ATOM 603 C CA . ARG A 1 73 ? -5.265 -11.854 -12.375 1.00 84.44 73 ARG A CA 1
ATOM 604 C C . ARG A 1 73 ? -5.961 -10.817 -13.259 1.00 84.44 73 ARG A C 1
ATOM 606 O O . ARG A 1 73 ? -5.440 -10.470 -14.310 1.00 84.44 73 ARG A O 1
ATOM 613 N N . ASP A 1 74 ? -7.137 -10.375 -12.843 1.00 88.69 74 ASP A N 1
ATOM 614 C CA . ASP A 1 74 ? -8.042 -9.470 -13.546 1.00 88.69 74 ASP A CA 1
ATOM 615 C C . ASP A 1 74 ? -7.926 -8.010 -13.085 1.00 88.69 74 ASP A C 1
ATOM 617 O O . ASP A 1 74 ? -8.550 -7.141 -13.688 1.00 88.69 74 ASP A O 1
ATOM 621 N N . LYS A 1 75 ? -7.118 -7.730 -12.053 1.00 90.50 75 LYS A N 1
ATOM 622 C CA . LYS A 1 75 ? -6.946 -6.388 -11.486 1.00 90.50 75 LYS A CA 1
ATOM 623 C C . LYS A 1 75 ? -5.482 -5.989 -11.494 1.00 90.50 75 LYS A C 1
ATOM 625 O O . LYS A 1 75 ? -4.635 -6.675 -10.920 1.00 90.50 75 LYS A O 1
ATOM 630 N N . VAL A 1 76 ? -5.198 -4.865 -12.136 1.00 91.06 76 VAL A N 1
ATOM 631 C CA . VAL A 1 76 ? -3.831 -4.340 -12.260 1.00 91.06 76 VAL A CA 1
ATOM 632 C C . VAL A 1 76 ? -3.723 -2.898 -11.793 1.00 91.06 76 VAL A C 1
ATOM 634 O O . VAL A 1 76 ? -2.622 -2.464 -11.478 1.00 91.06 76 VAL A O 1
ATOM 637 N N . LEU A 1 77 ? -4.837 -2.172 -11.698 1.00 92.12 77 LEU A N 1
ATOM 638 C CA . LEU A 1 77 ? -4.893 -0.827 -11.138 1.00 92.12 77 LEU A CA 1
ATOM 639 C C . LEU A 1 77 ? -5.535 -0.882 -9.754 1.00 92.12 77 LEU A C 1
ATOM 641 O O . LEU A 1 77 ? -6.539 -1.566 -9.568 1.00 92.12 77 LEU A O 1
ATOM 645 N N . LEU A 1 78 ? -5.043 -0.101 -8.793 1.00 92.00 78 LEU A N 1
ATOM 646 C CA . LEU A 1 78 ? -5.668 -0.006 -7.466 1.00 92.00 78 LEU A CA 1
ATOM 647 C C . LEU A 1 78 ? -7.125 0.460 -7.570 1.00 92.00 78 LEU A C 1
ATOM 649 O O . LEU A 1 78 ? -7.980 0.021 -6.805 1.00 92.00 78 LEU A O 1
ATOM 653 N N . SER A 1 79 ? -7.426 1.283 -8.579 1.00 90.00 79 SER A N 1
ATOM 654 C CA . SER A 1 79 ? -8.791 1.721 -8.884 1.00 90.00 79 SER A CA 1
ATOM 655 C C . SER A 1 79 ? -9.740 0.597 -9.330 1.00 90.00 79 SER A C 1
ATOM 657 O O . SER A 1 79 ? -10.954 0.791 -9.275 1.00 90.00 79 SER A O 1
ATOM 659 N N . ASP A 1 80 ? -9.219 -0.568 -9.739 1.00 91.06 80 ASP A N 1
ATOM 660 C CA . ASP A 1 80 ? -10.028 -1.747 -10.081 1.00 91.06 80 ASP A CA 1
ATOM 661 C C . ASP A 1 80 ? -10.634 -2.405 -8.823 1.00 91.06 80 ASP A C 1
ATOM 663 O O . ASP A 1 80 ? -11.587 -3.179 -8.922 1.00 91.06 80 ASP A O 1
ATOM 667 N N . ASP A 1 81 ? -10.102 -2.100 -7.631 1.00 92.19 81 ASP A N 1
ATOM 668 C CA . ASP A 1 81 ? -10.602 -2.580 -6.338 1.00 92.19 81 ASP A CA 1
ATOM 669 C C . ASP A 1 81 ? -10.869 -1.413 -5.373 1.00 92.19 81 ASP A C 1
ATOM 671 O O . ASP A 1 81 ? -10.180 -1.211 -4.370 1.00 92.19 81 ASP A O 1
ATOM 675 N N . GLY A 1 82 ? -11.886 -0.610 -5.702 1.00 90.56 82 GLY A N 1
ATOM 676 C CA . GLY A 1 82 ? -12.222 0.601 -4.948 1.00 90.56 82 GLY A CA 1
ATOM 677 C C . GLY A 1 82 ? -12.560 0.350 -3.474 1.00 90.56 82 GLY A C 1
ATOM 678 O O . GLY A 1 82 ? -12.153 1.139 -2.630 1.00 90.56 82 GLY A O 1
ATOM 679 N N . LEU A 1 83 ? -13.236 -0.759 -3.145 1.00 94.06 83 LEU A N 1
ATOM 680 C CA . LEU A 1 83 ? -13.555 -1.107 -1.751 1.00 94.06 83 LEU A CA 1
ATOM 681 C C . LEU A 1 83 ? -12.294 -1.442 -0.950 1.00 94.06 83 LEU A C 1
ATOM 683 O O . LEU A 1 83 ? -12.140 -0.973 0.178 1.00 94.06 83 LEU A O 1
ATOM 687 N N . MET A 1 84 ? -11.368 -2.208 -1.540 1.00 95.19 84 MET A N 1
ATOM 688 C CA . MET A 1 84 ? -10.084 -2.510 -0.908 1.00 95.19 84 MET A CA 1
ATOM 689 C C . MET A 1 84 ? -9.326 -1.224 -0.593 1.00 95.19 84 MET A C 1
ATOM 691 O O . MET A 1 84 ? -8.846 -1.046 0.529 1.00 95.19 84 MET A O 1
ATOM 695 N N . PHE A 1 85 ? -9.256 -0.317 -1.567 1.00 94.12 85 PHE A N 1
ATOM 696 C CA . PHE A 1 85 ? -8.500 0.918 -1.425 1.00 94.12 85 PHE A CA 1
ATOM 697 C C . PHE A 1 85 ? -9.159 1.915 -0.453 1.00 94.12 85 PHE A C 1
ATOM 699 O O . PHE A 1 85 ? -8.466 2.540 0.349 1.00 94.12 85 PHE A O 1
ATOM 706 N N . GLU A 1 86 ? -10.491 1.994 -0.429 1.00 94.94 86 GLU A N 1
ATOM 707 C CA . GLU A 1 86 ? -11.237 2.805 0.543 1.00 94.94 86 GLU A CA 1
ATOM 708 C C . GLU A 1 86 ? -11.043 2.288 1.977 1.00 94.94 86 GLU A C 1
ATOM 710 O O . GLU A 1 86 ? -10.702 3.046 2.885 1.00 94.94 86 GLU A O 1
ATOM 715 N N . ASN A 1 87 ? -11.164 0.975 2.197 1.00 97.25 87 ASN A N 1
ATOM 716 C CA . ASN A 1 87 ? -10.932 0.382 3.516 1.00 97.25 87 ASN A CA 1
ATOM 717 C C . ASN A 1 87 ? -9.469 0.530 3.969 1.00 97.25 87 ASN A C 1
ATOM 719 O O . ASN A 1 87 ? -9.206 0.743 5.154 1.00 97.25 87 ASN A O 1
ATOM 723 N N . PHE A 1 88 ? -8.508 0.490 3.041 1.00 96.44 88 PHE A N 1
ATOM 724 C CA . PHE A 1 88 ? -7.120 0.865 3.322 1.00 96.44 88 PHE A CA 1
ATOM 725 C C . PHE A 1 88 ? -7.017 2.308 3.848 1.00 96.44 88 PHE A C 1
ATOM 727 O O . PHE A 1 88 ? -6.345 2.542 4.859 1.00 96.44 88 PHE A O 1
ATOM 734 N N . HIS A 1 89 ? -7.701 3.265 3.214 1.00 95.75 89 HIS A N 1
ATOM 735 C CA . HIS A 1 89 ? -7.730 4.651 3.675 1.00 95.75 89 HIS A CA 1
ATOM 736 C C . HIS A 1 89 ? -8.369 4.795 5.055 1.00 95.75 89 HIS A C 1
ATOM 738 O O . HIS A 1 89 ? -7.805 5.493 5.897 1.00 95.75 89 HIS A O 1
ATOM 744 N N . VAL A 1 90 ? -9.465 4.084 5.335 1.00 97.19 90 VAL A N 1
ATOM 745 C CA . VAL A 1 90 ? -10.085 4.061 6.670 1.00 97.19 90 VAL A CA 1
ATOM 746 C C . VAL A 1 90 ? -9.076 3.632 7.738 1.00 97.19 90 VAL A C 1
ATOM 748 O O . VAL A 1 90 ? -8.936 4.314 8.751 1.00 97.19 90 VAL A O 1
ATOM 751 N N . LEU A 1 91 ? -8.311 2.559 7.506 1.00 96.31 91 LEU A N 1
ATOM 752 C CA . LEU A 1 91 ? -7.272 2.110 8.446 1.00 96.31 91 LEU A CA 1
ATOM 753 C C . LEU A 1 91 ? -6.156 3.154 8.621 1.00 96.31 91 LEU A C 1
ATOM 755 O O . LEU A 1 91 ? -5.676 3.361 9.738 1.00 96.31 91 LEU A O 1
ATOM 759 N N . CYS A 1 92 ? -5.764 3.840 7.543 1.00 95.00 92 CYS A N 1
ATOM 760 C CA . CYS A 1 92 ? -4.781 4.922 7.608 1.00 95.00 92 CYS A CA 1
ATOM 761 C C . CYS A 1 92 ? -5.292 6.108 8.434 1.00 95.00 92 CYS A C 1
ATOM 763 O O . CYS A 1 92 ? -4.579 6.593 9.309 1.00 95.00 92 CYS A O 1
ATOM 765 N N . TYR A 1 93 ? -6.518 6.569 8.175 1.00 94.12 93 TYR A N 1
ATOM 766 C CA . TYR A 1 93 ? -7.137 7.688 8.892 1.00 94.12 93 TYR A CA 1
ATOM 767 C C . TYR A 1 93 ? -7.450 7.351 10.349 1.00 94.12 93 TYR A C 1
ATOM 769 O O . TYR A 1 93 ? -7.430 8.234 11.203 1.00 94.12 93 TYR A O 1
ATOM 777 N N . TYR A 1 94 ? -7.669 6.071 10.650 1.00 94.31 94 TYR A N 1
ATOM 778 C CA . TYR A 1 94 ? -7.770 5.581 12.019 1.00 94.31 94 TYR A CA 1
ATOM 779 C C . TYR A 1 94 ? -6.441 5.670 12.794 1.00 94.31 94 TYR A C 1
ATOM 781 O O . TYR A 1 94 ? -6.442 5.632 14.022 1.00 94.31 94 TYR A O 1
ATOM 789 N N . GLY A 1 95 ? -5.308 5.809 12.095 1.00 93.81 95 GLY A N 1
ATOM 790 C CA . GLY A 1 95 ? -3.976 5.943 12.689 1.00 93.81 95 GLY A CA 1
ATOM 791 C C . GLY A 1 95 ? -3.127 4.673 12.629 1.00 93.81 95 GLY A C 1
ATOM 792 O O . GLY A 1 95 ? -2.063 4.618 13.240 1.00 93.81 95 GLY A O 1
ATOM 793 N N . ILE A 1 96 ? -3.552 3.635 11.902 1.00 94.50 96 ILE A N 1
ATOM 794 C CA . ILE A 1 96 ? -2.730 2.430 11.744 1.00 94.50 96 ILE A CA 1
ATOM 795 C C . ILE A 1 96 ? -1.563 2.749 10.801 1.00 94.50 96 ILE A C 1
ATOM 797 O O . ILE A 1 96 ? -1.796 3.183 9.668 1.00 94.50 96 ILE A O 1
ATOM 801 N N . PRO A 1 97 ? -0.301 2.499 11.203 1.00 94.88 97 PRO A N 1
ATOM 802 C CA . PRO A 1 97 ? 0.837 2.726 10.323 1.00 94.88 97 PRO A CA 1
ATOM 803 C C . PRO A 1 97 ? 0.702 1.918 9.029 1.00 94.88 97 PRO A C 1
ATOM 805 O O . PRO A 1 97 ? 0.494 0.704 9.078 1.00 94.88 97 PRO A O 1
ATOM 808 N N . ARG A 1 98 ? 0.883 2.566 7.870 1.00 95.69 98 ARG A N 1
ATOM 809 C CA . ARG A 1 98 ? 0.718 1.938 6.542 1.00 95.69 98 ARG A CA 1
ATOM 810 C C . ARG A 1 98 ? 1.521 0.639 6.395 1.00 95.69 98 ARG A C 1
ATOM 812 O O . ARG A 1 98 ? 0.990 -0.358 5.921 1.00 95.69 98 ARG A O 1
ATOM 819 N N . SER A 1 99 ? 2.747 0.611 6.921 1.00 95.00 99 SER A N 1
ATOM 820 C CA . SER A 1 99 ? 3.640 -0.562 6.933 1.00 95.00 99 SER A CA 1
ATOM 821 C C . SER A 1 99 ? 3.181 -1.731 7.821 1.00 95.00 99 SER A C 1
ATOM 823 O O . SER A 1 99 ? 3.799 -2.795 7.819 1.00 95.00 99 SER A O 1
ATOM 825 N N . LYS A 1 100 ? 2.130 -1.548 8.628 1.00 95.56 100 LYS A N 1
ATOM 826 C CA . LYS A 1 100 ? 1.484 -2.606 9.420 1.00 95.56 100 LYS A CA 1
ATOM 827 C C . LYS A 1 100 ? 0.193 -3.104 8.780 1.00 95.56 100 LYS A C 1
ATOM 829 O O . LYS A 1 100 ? -0.248 -4.204 9.110 1.00 95.56 100 LYS A O 1
ATOM 834 N N . ILE A 1 101 ? -0.382 -2.351 7.843 1.00 97.31 101 ILE A N 1
ATOM 835 C CA . ILE A 1 101 ? -1.632 -2.718 7.172 1.00 97.31 101 ILE A CA 1
ATOM 836 C C . ILE A 1 101 ? -1.450 -3.979 6.315 1.00 97.31 101 ILE A C 1
ATOM 838 O O . ILE A 1 101 ? -2.381 -4.771 6.200 1.00 97.31 101 ILE A O 1
ATOM 842 N N . GLY A 1 102 ? -0.245 -4.258 5.807 1.00 96.25 102 GLY A N 1
ATOM 843 C CA . GLY A 1 102 ? 0.035 -5.490 5.066 1.00 96.25 102 GLY A CA 1
ATOM 844 C C . GLY A 1 102 ? -0.204 -6.744 5.907 1.00 96.25 102 GLY A C 1
ATOM 845 O O . GLY A 1 102 ? -0.743 -7.734 5.418 1.00 96.25 102 GLY A O 1
ATOM 846 N N . ARG A 1 103 ? 0.092 -6.680 7.212 1.00 96.12 103 ARG A N 1
ATOM 847 C CA . ARG A 1 103 ? -0.224 -7.765 8.147 1.00 96.12 103 ARG A CA 1
ATOM 848 C C . ARG A 1 103 ? -1.733 -7.956 8.300 1.00 96.12 103 ARG A C 1
ATOM 850 O O . ARG A 1 103 ? -2.194 -9.090 8.268 1.00 96.12 103 ARG A O 1
ATOM 857 N N . VAL A 1 104 ? -2.492 -6.863 8.400 1.00 96.19 104 VAL A N 1
ATOM 858 C CA . VAL A 1 104 ? -3.964 -6.908 8.438 1.00 96.19 104 VAL A CA 1
ATOM 859 C C . VAL A 1 104 ? -4.505 -7.526 7.150 1.00 96.19 104 VAL A C 1
ATOM 861 O O . VAL A 1 104 ? -5.348 -8.407 7.213 1.00 96.19 104 VAL A O 1
ATOM 864 N N . TYR A 1 105 ? -3.966 -7.148 5.987 1.00 95.88 105 TYR A N 1
ATOM 865 C CA . TYR A 1 105 ? -4.366 -7.727 4.699 1.00 95.88 105 TYR A CA 1
ATOM 866 C C . TYR A 1 105 ? -4.129 -9.238 4.637 1.00 95.88 105 TYR A C 1
ATOM 868 O O . TYR A 1 105 ? -4.936 -9.981 4.082 1.00 95.88 105 TYR A O 1
ATOM 876 N N . LYS A 1 106 ? -3.023 -9.700 5.222 1.00 94.94 106 LYS A N 1
ATOM 877 C CA . LYS A 1 106 ? -2.658 -11.116 5.268 1.00 94.94 106 LYS A CA 1
ATOM 878 C C . LYS A 1 106 ? -3.511 -11.926 6.244 1.00 94.94 106 LYS A C 1
ATOM 880 O O . LYS A 1 106 ? -3.848 -13.064 5.933 1.00 94.94 106 LYS A O 1
ATOM 885 N N . GLU A 1 107 ? -3.801 -11.376 7.419 1.00 95.75 107 GLU A N 1
ATOM 886 C CA . GLU A 1 107 ? -4.456 -12.100 8.518 1.00 95.75 107 GLU A CA 1
ATOM 887 C C . GLU A 1 107 ? -5.986 -11.939 8.525 1.00 95.75 107 GLU A C 1
ATOM 889 O O . GLU A 1 107 ? -6.676 -12.837 8.993 1.00 95.75 107 GLU A O 1
ATOM 894 N N . ALA A 1 108 ? -6.511 -10.834 7.989 1.00 95.81 108 ALA A N 1
ATOM 895 C CA . ALA A 1 108 ? -7.929 -10.466 8.011 1.00 95.81 108 ALA A CA 1
ATOM 896 C C . ALA A 1 108 ? -8.339 -9.771 6.697 1.00 95.81 108 ALA A C 1
ATOM 898 O O . ALA A 1 108 ? -8.777 -8.616 6.672 1.00 95.81 108 ALA A O 1
ATOM 899 N N . ARG A 1 109 ? -8.141 -10.459 5.564 1.00 93.94 109 ARG A N 1
ATOM 900 C CA . ARG A 1 109 ? -8.364 -9.911 4.212 1.00 93.94 109 ARG A CA 1
ATOM 901 C C . ARG A 1 109 ? -9.792 -9.403 3.999 1.00 93.94 109 ARG A C 1
ATOM 903 O O . ARG A 1 109 ? -9.997 -8.438 3.268 1.00 93.94 109 ARG A O 1
ATOM 910 N N . GLU A 1 110 ? -10.770 -10.035 4.635 1.00 95.12 110 GLU A N 1
ATOM 911 C CA . GLU A 1 110 ? -12.187 -9.685 4.568 1.00 95.12 110 GLU A CA 1
ATOM 912 C C . GLU A 1 110 ? -12.476 -8.246 5.011 1.00 95.12 110 GLU A C 1
ATOM 914 O O . GLU A 1 110 ? -13.420 -7.640 4.511 1.00 95.12 110 GLU A O 1
ATOM 919 N N . VAL A 1 111 ? -11.626 -7.664 5.869 1.00 96.19 111 VAL A N 1
ATOM 920 C CA . VAL A 1 111 ? -11.724 -6.260 6.302 1.00 96.19 111 VAL A CA 1
ATOM 921 C C . VAL A 1 111 ? -11.688 -5.299 5.116 1.00 96.19 111 VAL A C 1
ATOM 923 O O . VAL A 1 111 ? -12.367 -4.276 5.126 1.00 96.19 111 VAL A O 1
ATOM 926 N N . PHE A 1 112 ? -10.931 -5.640 4.075 1.00 96.38 112 PHE A N 1
ATOM 927 C CA . PHE A 1 112 ? -10.792 -4.812 2.882 1.00 96.38 112 PHE A CA 1
ATOM 928 C C . PHE A 1 112 ? -11.961 -4.977 1.906 1.00 96.38 112 PHE A C 1
ATOM 930 O O . PHE A 1 112 ? -12.108 -4.174 0.992 1.00 96.38 112 PHE A O 1
ATOM 937 N N . GLY A 1 113 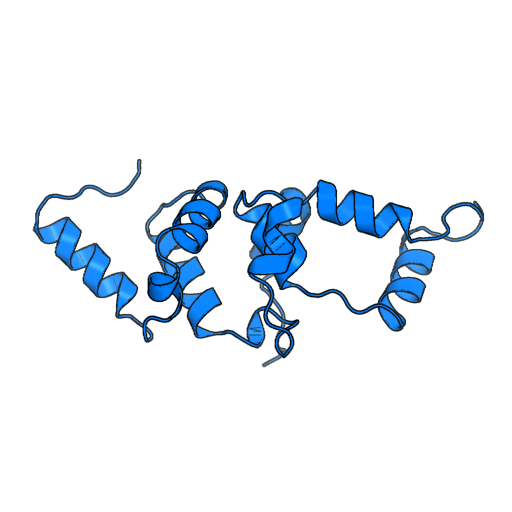? -12.799 -5.999 2.093 1.00 95.81 113 GLY A N 1
ATOM 938 C CA . GLY A 1 113 ? -14.000 -6.230 1.291 1.00 95.81 113 GLY A CA 1
ATOM 939 C C . GLY A 1 113 ? -15.273 -5.637 1.895 1.00 95.81 113 GLY A C 1
ATOM 940 O O . GLY A 1 113 ? -16.347 -5.844 1.336 1.00 95.81 113 GLY A O 1
ATOM 941 N N . TYR A 1 114 ? -15.188 -4.949 3.038 1.00 97.56 114 TYR A N 1
ATOM 942 C CA . TYR A 1 114 ? -16.353 -4.325 3.657 1.00 97.56 114 TYR A CA 1
ATOM 943 C C . TYR A 1 114 ? -16.919 -3.199 2.791 1.00 97.56 114 TYR A C 1
ATOM 945 O O . TYR A 1 114 ? -16.180 -2.447 2.158 1.00 97.56 114 TYR A O 1
ATOM 953 N N . GLU A 1 115 ? -18.246 -3.079 2.786 1.00 96.69 115 GLU A N 1
ATOM 954 C CA . GLU A 1 115 ? -18.925 -1.965 2.130 1.00 96.69 115 GLU A CA 1
ATOM 955 C C . GLU A 1 115 ? -18.529 -0.624 2.763 1.00 96.69 115 GLU A C 1
ATOM 957 O O . GLU A 1 115 ? -18.109 -0.553 3.924 1.00 96.69 115 GLU A O 1
ATOM 962 N N . ASN A 1 116 ? -18.684 0.452 1.991 1.00 92.75 116 ASN A N 1
ATOM 963 C CA . ASN A 1 116 ? -18.307 1.800 2.407 1.00 92.75 116 ASN A CA 1
ATOM 964 C C . ASN A 1 116 ? -18.906 2.156 3.777 1.00 92.75 116 ASN A C 1
ATOM 966 O O . ASN A 1 116 ? -20.107 2.019 4.005 1.00 92.75 116 ASN A O 1
ATOM 970 N N . GLY A 1 117 ? -18.056 2.623 4.693 1.00 93.88 117 GLY A N 1
ATOM 971 C CA . GLY A 1 117 ? -18.442 3.021 6.050 1.00 93.88 117 GLY A CA 1
ATOM 972 C C . GLY A 1 117 ? -18.540 1.878 7.066 1.00 93.88 117 GLY A C 1
ATOM 973 O O . GLY A 1 117 ? -18.374 2.131 8.256 1.00 93.88 117 GLY A O 1
ATOM 974 N N . VAL A 1 118 ? -18.700 0.617 6.643 1.00 97.50 118 VAL A N 1
ATOM 975 C CA . VAL A 1 118 ? -18.840 -0.523 7.572 1.00 97.50 118 VAL A CA 1
ATOM 976 C C . VAL A 1 118 ? -17.597 -0.694 8.443 1.00 97.50 118 VAL A C 1
ATOM 978 O O . VAL A 1 118 ? -17.713 -0.927 9.647 1.00 97.50 118 VAL A O 1
ATOM 981 N N . LEU A 1 119 ? -16.399 -0.565 7.865 1.00 97.19 119 LEU A N 1
ATOM 982 C CA . LEU A 1 119 ? -15.156 -0.652 8.631 1.00 97.19 119 LEU A CA 1
ATOM 983 C C . LEU A 1 119 ? -15.037 0.479 9.661 1.00 97.19 119 LEU A C 1
ATOM 985 O O . LEU A 1 119 ? -14.699 0.216 10.813 1.00 97.19 119 LEU A O 1
ATOM 989 N N . ALA A 1 120 ? -15.364 1.712 9.269 1.00 95.94 120 ALA A N 1
ATOM 990 C CA . ALA A 1 120 ? -15.323 2.869 10.159 1.00 95.94 120 ALA A CA 1
ATOM 991 C C . ALA A 1 120 ? -16.287 2.695 11.344 1.00 95.94 120 ALA A C 1
ATOM 993 O O . ALA A 1 120 ? -15.862 2.792 12.492 1.00 95.94 120 ALA A O 1
ATOM 994 N N . SER A 1 121 ? -17.540 2.305 11.087 1.00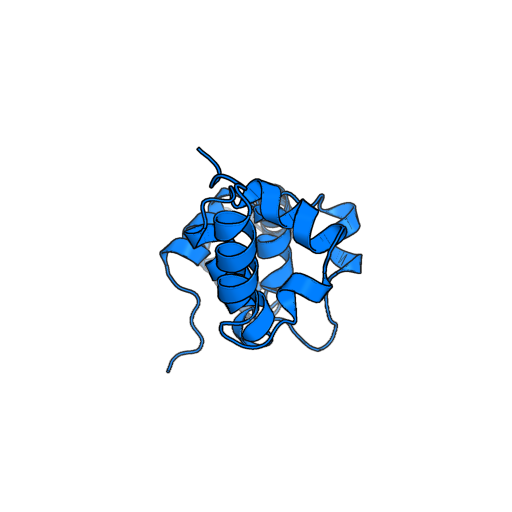 96.88 121 SER A N 1
ATOM 995 C CA . SER A 1 121 ? -18.522 2.056 12.151 1.00 96.88 121 SER A CA 1
ATOM 996 C C . SER A 1 121 ? -18.112 0.913 13.083 1.00 96.88 121 SER A C 1
ATOM 998 O O . SER A 1 121 ? -18.361 0.976 14.285 1.00 96.88 121 SER A O 1
ATOM 1000 N N . LYS A 1 122 ? -17.455 -0.136 12.565 1.00 96.06 122 LYS A N 1
ATOM 1001 C CA . LYS A 1 122 ? -16.905 -1.206 13.413 1.00 96.06 122 LYS A CA 1
ATOM 1002 C C . LYS A 1 122 ? -15.802 -0.685 14.331 1.00 96.06 122 LYS A C 1
ATOM 1004 O O . LYS A 1 122 ? -15.785 -1.044 15.503 1.00 96.06 122 LYS A O 1
ATOM 1009 N N . LEU A 1 123 ? -14.899 0.147 13.817 1.00 94.62 123 LEU A N 1
ATOM 1010 C CA . LEU A 1 123 ? -13.827 0.751 14.609 1.00 94.62 123 LEU A CA 1
ATOM 1011 C C . LEU A 1 123 ? -14.391 1.665 15.709 1.00 94.62 123 LEU A C 1
ATOM 1013 O O . LEU A 1 123 ? -14.017 1.511 16.869 1.00 94.62 123 LEU A O 1
ATOM 1017 N N . GLU A 1 124 ? -15.364 2.517 15.382 1.00 94.50 124 GLU A N 1
ATOM 1018 C CA . GLU A 1 124 ? -16.077 3.360 16.355 1.00 94.50 124 GLU A CA 1
ATOM 1019 C C . GLU A 1 124 ? -16.801 2.531 17.428 1.00 94.50 124 GLU A C 1
ATOM 1021 O O . GLU A 1 124 ? -16.757 2.856 18.617 1.00 94.50 124 GLU A O 1
ATOM 1026 N N . ALA A 1 125 ? -17.424 1.412 17.043 1.00 95.75 125 ALA A N 1
ATOM 1027 C CA . ALA A 1 125 ? -18.042 0.500 18.000 1.00 95.75 125 ALA A CA 1
ATOM 1028 C C . ALA A 1 125 ? -17.008 -0.077 18.984 1.00 95.75 125 ALA A C 1
ATOM 1030 O O . ALA A 1 125 ? -17.277 -0.132 20.184 1.00 95.75 125 ALA A O 1
ATOM 1031 N N . TYR A 1 126 ? -15.807 -0.442 18.526 1.00 93.00 126 TYR A N 1
ATOM 1032 C CA . TYR A 1 126 ? -14.736 -0.885 19.426 1.00 93.00 126 TYR A CA 1
ATOM 1033 C C . TYR A 1 126 ? -14.237 0.230 20.354 1.00 93.00 126 TYR A C 1
ATOM 1035 O O . TYR A 1 126 ? -13.942 -0.045 21.520 1.00 93.00 126 TYR A O 1
ATOM 1043 N N . GLU A 1 127 ? -14.192 1.481 19.892 1.00 93.44 127 GLU A N 1
ATOM 1044 C CA . GLU A 1 127 ? -13.874 2.626 20.755 1.00 93.44 127 GLU A CA 1
ATOM 1045 C C . GLU A 1 127 ? -14.900 2.807 21.873 1.00 93.44 127 GLU A C 1
ATOM 1047 O O . GLU A 1 127 ? -14.524 3.010 23.029 1.00 93.44 127 GLU A O 1
ATOM 1052 N N . SER A 1 128 ? -16.190 2.641 21.562 1.00 93.38 128 SER A N 1
ATOM 1053 C CA . SER A 1 128 ? -17.261 2.692 22.567 1.00 93.38 128 SER A CA 1
ATOM 1054 C C . SER A 1 128 ? -17.132 1.600 23.642 1.00 93.38 128 SER A C 1
ATOM 1056 O O . SER A 1 128 ? -17.607 1.771 24.763 1.00 93.38 128 SER A O 1
ATOM 1058 N N . LEU A 1 129 ? -16.428 0.505 23.325 1.00 95.19 129 LEU A N 1
ATOM 1059 C CA . LEU A 1 129 ? -16.102 -0.594 24.239 1.00 95.19 129 LEU A CA 1
ATOM 1060 C C . LEU A 1 129 ? -14.754 -0.406 24.964 1.00 95.19 129 LEU A C 1
ATOM 1062 O O . LEU A 1 129 ? -14.332 -1.288 25.711 1.00 95.19 129 LEU A O 1
ATOM 1066 N N . GLY A 1 130 ? -14.078 0.731 24.774 1.00 91.00 130 GLY A N 1
ATOM 1067 C CA . GLY A 1 130 ? -12.849 1.096 25.484 1.00 91.00 130 GLY A CA 1
ATOM 1068 C C . GLY A 1 130 ? -11.544 0.799 24.740 1.00 91.00 130 GLY A C 1
ATOM 1069 O O . GLY A 1 130 ? -10.467 0.990 25.314 1.00 91.00 130 GLY A O 1
ATOM 1070 N N . VAL A 1 131 ? -11.599 0.364 23.476 1.00 89.81 131 VAL A N 1
ATOM 1071 C CA . VAL A 1 131 ? -10.399 0.259 22.632 1.00 89.81 131 VAL A CA 1
ATOM 1072 C C . VAL A 1 131 ? -9.903 1.665 22.298 1.00 89.81 131 VAL A C 1
ATOM 1074 O O . VAL A 1 131 ? -10.655 2.507 21.823 1.00 89.81 131 VAL A O 1
ATOM 1077 N N . LYS A 1 132 ? -8.622 1.941 22.547 1.00 88.62 132 LYS A N 1
ATOM 1078 C CA . LYS A 1 132 ? -8.017 3.239 22.218 1.00 88.62 132 LYS A CA 1
ATOM 1079 C C . LYS A 1 132 ? -7.435 3.221 20.809 1.00 88.62 132 LYS A C 1
ATOM 1081 O O . LYS A 1 132 ? -6.923 2.194 20.361 1.00 88.62 132 LYS A O 1
ATOM 1086 N N . LYS A 1 133 ? -7.462 4.379 20.146 1.00 84.44 133 LYS A N 1
ATOM 1087 C CA . LYS A 1 133 ? -6.761 4.579 18.874 1.00 84.44 133 LYS A CA 1
ATOM 1088 C C . LYS A 1 133 ? -5.252 4.335 19.031 1.00 84.44 133 LYS A C 1
ATOM 1090 O O . LYS A 1 133 ? -4.715 4.567 20.121 1.00 84.44 133 LYS A O 1
ATOM 1095 N N . PRO A 1 134 ? -4.568 3.880 17.966 1.00 78.38 134 PRO A N 1
ATOM 1096 C CA . PRO A 1 134 ? -3.110 3.852 17.924 1.00 78.38 134 PRO A CA 1
ATOM 1097 C C . PRO A 1 134 ? -2.559 5.256 18.213 1.00 78.38 134 PRO A C 1
ATOM 1099 O O . PRO A 1 134 ? -3.102 6.237 17.705 1.00 78.38 134 PRO A O 1
ATOM 1102 N N . VAL A 1 135 ? -1.528 5.335 19.058 1.00 60.50 135 VAL A N 1
ATOM 1103 C CA . VAL A 1 135 ? -0.824 6.584 19.409 1.00 60.50 135 VAL A CA 1
ATOM 1104 C C . VAL A 1 135 ? 0.219 6.906 18.350 1.00 60.50 135 VAL A C 1
ATOM 1106 O O . VAL A 1 135 ? 0.940 5.958 17.957 1.00 60.50 135 VAL A O 1
#

Sequence (135 aa):
NTRTLSFGDAEHISKNSPRYILSLLSKIDTWNRKEEISHSLTKFLRYNPINEFEPFYESLGLCPPEIPRFLQRDKVLLSDDGLMFENFHVLCYYGIPRSKIGRVYKEAREVFGYENGVLASKLEAYESLGVKKPV

InterPro domains:
  IPR038538 MTERF superfamily, mitochondrial/chloroplastic [G3DSA:1.25.70.10] (17-134)

pLDDT: mean 90.08, std 10.91, range [38.0, 98.12]

Radius of gyration: 17.35 Å; chains: 1; bounding box: 44×27×50 Å

Secondary structure (DSSP, 8-state):
---PPPHHHHHHHHHH-HHHHHHHHTTS----TTS-HHHHHHHHHHHS---THHHHHHHTT--TTTGGGT--TT--SGGGGHHHHHHHHHHHHTT--HHHHHHHHHH-GGGGGPPTTHHHHHHHHHHHTTPPPP-

Foldseek 3Di:
DPLDDDPVLVVLLVVQQVVVVVVLLVPFPCVPVPDDPVRSSVVVCVPVPAQSQQSLLSSQQDDNVCSVVVDDPPHRRPSVLVLLVQLLVLCVVLPNPSVPVSVCCVPPVVSSVDDPCPNVVVVVVVVVVPDDGDD

Organism: Noccaea caerulescens (NCBI:txid107243)